Protein AF-Q8TNT4-F1 (afdb_monomer_lite)

Organism: Methanosarcina acetivorans (strain ATCC 35395 / DSM 2834 / JCM 12185 / C2A) (NCBI:txid188937)

Structure (mmCIF, N/CA/C/O backbone):
data_AF-Q8TNT4-F1
#
_entry.id   AF-Q8TNT4-F1
#
loop_
_atom_site.group_PDB
_atom_site.id
_atom_site.type_symbol
_atom_site.label_atom_id
_atom_site.label_alt_id
_atom_site.label_comp_id
_atom_site.label_asym_id
_atom_site.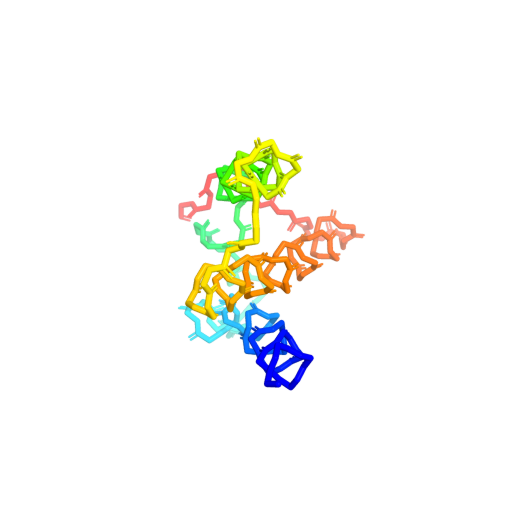label_entity_id
_atom_site.label_seq_id
_atom_site.pdbx_PDB_ins_code
_atom_site.Cartn_x
_atom_site.Cartn_y
_atom_site.Cartn_z
_atom_site.occupancy
_atom_site.B_iso_or_equiv
_atom_site.auth_seq_id
_atom_site.auth_comp_id
_atom_site.auth_asym_id
_atom_site.auth_atom_id
_atom_site.pdbx_PDB_model_num
ATOM 1 N N . MET A 1 1 ? 9.984 -12.054 -16.563 1.00 80.25 1 MET A N 1
ATOM 2 C CA . MET A 1 1 ? 10.259 -11.904 -15.118 1.00 80.25 1 MET A CA 1
ATOM 3 C C . MET A 1 1 ? 9.336 -10.906 -14.423 1.00 80.25 1 MET A C 1
ATOM 5 O O . MET A 1 1 ? 8.959 -11.161 -13.293 1.00 80.25 1 MET A O 1
ATOM 9 N N . ILE A 1 2 ? 8.874 -9.842 -15.090 1.00 89.69 2 ILE A N 1
ATOM 10 C CA . ILE A 1 2 ? 8.007 -8.813 -14.480 1.00 89.69 2 ILE A CA 1
ATOM 11 C C . ILE A 1 2 ? 6.702 -9.351 -13.860 1.00 89.69 2 ILE A C 1
ATOM 13 O O . ILE A 1 2 ? 6.385 -9.002 -12.729 1.00 89.69 2 ILE A O 1
ATOM 17 N N . LEU A 1 3 ? 5.952 -10.208 -14.562 1.00 93.69 3 LEU A N 1
ATOM 18 C CA . LEU A 1 3 ? 4.659 -10.704 -14.068 1.00 93.69 3 LEU A CA 1
ATOM 19 C C . LEU A 1 3 ? 4.748 -11.439 -12.711 1.00 93.69 3 LEU A C 1
ATOM 21 O O . LEU A 1 3 ? 4.012 -11.057 -11.802 1.00 93.69 3 LEU A O 1
ATOM 25 N N . PRO A 1 4 ? 5.618 -12.453 -12.518 1.00 97.06 4 PRO A N 1
ATOM 26 C CA . PRO A 1 4 ? 5.722 -13.117 -11.219 1.00 97.06 4 PRO A CA 1
ATOM 27 C C . PRO A 1 4 ? 6.205 -12.176 -10.108 1.00 97.06 4 PRO A C 1
ATOM 29 O O . PRO A 1 4 ? 5.723 -12.294 -8.986 1.00 97.06 4 PRO A O 1
ATOM 32 N N . ILE A 1 5 ? 7.085 -11.214 -10.415 1.00 96.81 5 ILE A N 1
ATOM 33 C CA . ILE A 1 5 ? 7.522 -10.184 -9.457 1.00 96.81 5 ILE A CA 1
ATOM 34 C C . ILE A 1 5 ? 6.326 -9.334 -9.025 1.00 96.81 5 ILE A C 1
ATOM 36 O O . ILE A 1 5 ? 6.069 -9.209 -7.834 1.00 96.81 5 ILE A O 1
ATOM 40 N N . ALA A 1 6 ? 5.546 -8.815 -9.975 1.00 97.12 6 ALA A N 1
ATOM 41 C CA . ALA A 1 6 ? 4.367 -8.004 -9.689 1.00 97.12 6 ALA A CA 1
ATOM 42 C C . ALA A 1 6 ? 3.350 -8.747 -8.805 1.00 97.12 6 ALA A C 1
ATOM 44 O O . ALA A 1 6 ? 2.877 -8.198 -7.809 1.00 97.12 6 ALA A O 1
ATOM 45 N N . LEU A 1 7 ? 3.052 -10.010 -9.129 1.00 97.94 7 LEU A N 1
ATOM 46 C CA . LEU A 1 7 ? 2.119 -10.834 -8.356 1.00 97.94 7 LEU A CA 1
ATOM 47 C C . LEU A 1 7 ? 2.632 -11.109 -6.937 1.00 97.94 7 LEU A C 1
ATOM 49 O O . LEU A 1 7 ? 1.902 -10.891 -5.970 1.00 97.94 7 LEU A O 1
ATOM 53 N N . ALA A 1 8 ? 3.886 -11.551 -6.803 1.00 98.31 8 ALA A N 1
ATOM 54 C CA . ALA A 1 8 ? 4.481 -11.849 -5.504 1.00 98.31 8 ALA A CA 1
ATOM 55 C C . ALA A 1 8 ? 4.578 -10.592 -4.630 1.00 98.31 8 ALA A C 1
ATOM 57 O O . ALA A 1 8 ? 4.168 -10.609 -3.470 1.00 98.31 8 ALA A O 1
ATOM 58 N N . SER A 1 9 ? 5.057 -9.482 -5.193 1.00 98.44 9 SER A N 1
ATOM 59 C CA . SER A 1 9 ? 5.153 -8.206 -4.492 1.00 98.44 9 SER A CA 1
ATOM 60 C C . SER A 1 9 ? 3.788 -7.694 -4.047 1.00 98.44 9 SER A C 1
ATOM 62 O O . SER A 1 9 ? 3.659 -7.272 -2.902 1.00 98.44 9 SER A O 1
ATOM 64 N N . SER A 1 10 ? 2.762 -7.774 -4.900 1.00 98.50 10 SER A N 1
ATOM 65 C CA . SER A 1 10 ? 1.403 -7.358 -4.539 1.00 98.50 10 SER A CA 1
ATOM 66 C C . SER A 1 10 ? 0.827 -8.186 -3.392 1.00 98.50 10 SER A C 1
ATOM 68 O O . SER A 1 10 ? 0.318 -7.612 -2.429 1.00 98.50 10 SER A O 1
ATOM 70 N N . ALA A 1 11 ? 0.983 -9.512 -3.435 1.00 98.44 11 ALA A N 1
ATOM 71 C CA . ALA A 1 11 ? 0.534 -10.392 -2.359 1.00 98.44 11 ALA A CA 1
ATOM 72 C C . ALA A 1 11 ? 1.247 -10.089 -1.029 1.00 98.44 11 ALA A C 1
ATOM 74 O O . ALA A 1 11 ? 0.595 -9.962 0.005 1.00 98.44 11 ALA A O 1
ATOM 75 N N . LEU A 1 12 ? 2.574 -9.910 -1.055 1.00 98.50 12 LEU A N 1
ATOM 76 C CA . LEU A 1 12 ? 3.348 -9.542 0.135 1.00 98.50 12 LEU A CA 1
ATOM 77 C C . LEU A 1 12 ? 2.931 -8.171 0.680 1.00 98.50 12 LEU A C 1
ATOM 79 O O . LEU A 1 12 ? 2.727 -8.019 1.882 1.00 98.50 12 LEU A O 1
ATOM 83 N N . GLY A 1 13 ? 2.761 -7.188 -0.204 1.00 98.50 13 GLY A N 1
ATOM 84 C CA . GLY A 1 13 ? 2.329 -5.842 0.152 1.00 98.50 13 GLY A CA 1
ATOM 85 C C . GLY A 1 13 ? 0.938 -5.803 0.779 1.00 98.50 13 GLY A C 1
ATOM 86 O O . GLY A 1 13 ? 0.726 -5.041 1.714 1.00 98.50 13 GLY A O 1
ATOM 87 N N . ALA A 1 14 ? 0.012 -6.651 0.325 1.00 98.31 14 ALA A N 1
ATOM 88 C CA . ALA A 1 14 ? -1.340 -6.741 0.877 1.00 98.31 14 ALA A CA 1
ATOM 89 C C . ALA A 1 14 ? -1.390 -7.336 2.296 1.00 98.31 14 ALA A C 1
ATOM 91 O O . ALA A 1 14 ? -2.317 -7.041 3.045 1.00 98.31 14 ALA A O 1
ATOM 92 N N . VAL A 1 15 ? -0.408 -8.158 2.678 1.00 97.94 15 VAL A N 1
ATOM 93 C CA . VAL A 1 15 ? -0.318 -8.765 4.023 1.00 97.94 15 VAL A CA 1
ATOM 94 C C . VAL A 1 15 ? 0.540 -7.922 4.976 1.00 97.94 15 VAL A C 1
ATOM 96 O O . VAL A 1 15 ? 0.411 -8.016 6.195 1.00 97.94 15 VAL A O 1
ATOM 99 N N . LEU A 1 16 ? 1.413 -7.071 4.435 1.00 97.88 16 LEU A N 1
ATOM 100 C CA . LEU A 1 16 ? 2.367 -6.276 5.204 1.00 97.88 16 LEU A CA 1
ATOM 101 C C . LEU A 1 16 ? 1.750 -5.374 6.299 1.00 97.88 16 LEU A C 1
ATOM 103 O O . LEU A 1 16 ? 2.356 -5.321 7.372 1.00 97.88 16 LEU A O 1
ATOM 107 N N . PRO A 1 17 ? 0.599 -4.691 6.102 1.00 96.69 17 PRO A N 1
ATOM 108 C CA . PRO A 1 17 ? 0.002 -3.849 7.141 1.00 96.69 17 PRO A CA 1
ATOM 109 C C . PRO A 1 17 ? -0.227 -4.622 8.445 1.00 96.69 17 PRO A C 1
ATOM 111 O O . PRO A 1 17 ? 0.274 -4.225 9.498 1.00 96.69 17 PRO A O 1
ATOM 114 N N . ASP A 1 18 ? -0.873 -5.785 8.352 1.00 96.44 18 ASP A N 1
ATOM 115 C CA . ASP A 1 18 ? -1.168 -6.664 9.487 1.00 96.44 18 ASP A CA 1
ATOM 116 C C . ASP A 1 18 ? 0.075 -7.356 10.055 1.00 96.44 18 ASP A C 1
ATOM 118 O O . ASP A 1 18 ? 0.104 -7.728 11.227 1.00 96.44 18 ASP A O 1
ATOM 122 N N . LEU A 1 19 ? 1.133 -7.534 9.261 1.00 96.56 19 LEU A N 1
ATOM 123 C CA . LEU A 1 19 ? 2.393 -8.059 9.784 1.00 96.56 19 LEU A CA 1
ATOM 124 C C . LEU A 1 19 ? 3.075 -7.044 10.718 1.00 96.56 19 LEU A C 1
ATOM 126 O O . LEU A 1 19 ? 3.646 -7.432 11.739 1.00 96.56 19 LEU A O 1
ATOM 130 N N . ILE A 1 20 ? 3.011 -5.754 10.371 1.00 95.69 20 ILE A N 1
ATOM 131 C CA . ILE A 1 20 ? 3.632 -4.665 11.138 1.00 95.69 20 ILE A CA 1
ATOM 132 C C . ILE A 1 20 ? 2.733 -4.224 12.308 1.00 95.69 20 ILE A C 1
ATOM 134 O O . ILE A 1 20 ? 3.238 -3.952 13.399 1.00 95.69 20 ILE A O 1
ATOM 138 N N . GLU A 1 21 ? 1.408 -4.213 12.128 1.00 94.38 21 GLU A N 1
ATOM 139 C CA . GLU A 1 21 ? 0.410 -3.888 13.163 1.00 94.38 21 GLU A CA 1
ATOM 140 C C . GLU A 1 21 ? -0.619 -5.022 13.364 1.00 94.38 21 GLU A C 1
ATOM 142 O O . GLU A 1 21 ? -1.782 -4.888 12.971 1.00 94.38 21 GLU A O 1
ATOM 147 N N . PRO A 1 22 ? -0.234 -6.130 14.034 1.00 94.12 22 PRO A N 1
ATOM 148 C CA . PRO A 1 22 ? -1.066 -7.329 14.114 1.00 94.12 22 PRO A CA 1
ATOM 149 C C . PRO A 1 22 ? -2.440 -7.116 14.762 1.00 94.12 22 PRO A C 1
ATOM 151 O O . PRO A 1 22 ? -2.516 -6.456 15.809 1.00 94.12 22 PRO A O 1
ATOM 154 N N . PRO A 1 23 ? -3.506 -7.769 14.251 1.00 91.88 23 PRO A N 1
ATOM 155 C CA . PRO A 1 23 ? -4.883 -7.631 14.727 1.00 91.88 23 PRO A CA 1
ATOM 156 C C . PRO A 1 23 ? -5.140 -8.342 16.065 1.00 91.88 23 PRO A C 1
ATOM 158 O O . PRO A 1 23 ? -5.933 -9.273 16.178 1.00 91.88 23 PRO A O 1
ATOM 161 N N . ARG A 1 24 ? -4.463 -7.897 17.130 1.00 91.25 24 ARG A N 1
ATOM 162 C CA . ARG A 1 24 ? -4.561 -8.478 18.485 1.00 91.25 24 ARG A CA 1
ATOM 163 C C . ARG A 1 24 ? -5.799 -8.026 19.260 1.00 91.25 24 ARG A C 1
ATOM 165 O O . ARG A 1 24 ? -6.135 -8.620 20.280 1.00 91.25 24 ARG A O 1
ATOM 172 N N . ASN A 1 25 ? -6.446 -6.945 18.832 1.00 88.44 25 ASN A N 1
ATOM 173 C CA . ASN A 1 25 ? -7.668 -6.409 19.430 1.00 88.44 25 ASN A CA 1
ATOM 174 C C . ASN A 1 25 ? -8.421 -5.532 18.410 1.00 88.44 25 ASN A C 1
ATOM 176 O O . ASN A 1 25 ? -7.892 -5.206 17.351 1.00 88.44 25 ASN A O 1
ATOM 180 N N . ARG A 1 26 ? -9.645 -5.099 18.745 1.00 81.31 26 ARG A N 1
ATOM 181 C CA . ARG A 1 26 ? -10.487 -4.262 17.861 1.00 81.31 26 ARG A CA 1
ATOM 182 C C . ARG A 1 26 ? -9.884 -2.893 17.497 1.00 81.31 26 ARG A C 1
ATOM 184 O O . ARG A 1 26 ? -10.392 -2.248 16.592 1.00 81.31 26 ARG A O 1
ATOM 191 N N . ARG A 1 27 ? -8.855 -2.426 18.212 1.00 82.88 27 ARG A N 1
ATOM 192 C CA . ARG A 1 27 ? -8.171 -1.135 18.017 1.00 82.88 27 ARG A CA 1
ATOM 193 C C . ARG A 1 27 ? -6.694 -1.333 17.638 1.00 82.88 27 ARG A C 1
ATOM 195 O O . ARG A 1 27 ? -5.835 -0.592 18.106 1.00 82.88 27 ARG A O 1
ATOM 202 N N . HIS A 1 28 ? -6.384 -2.360 16.842 1.00 87.69 28 HIS A N 1
ATOM 203 C CA . HIS A 1 28 ? -5.008 -2.620 16.400 1.00 87.69 28 HIS A CA 1
ATOM 204 C C . HIS A 1 28 ? -4.509 -1.622 15.349 1.00 87.69 28 HIS A C 1
ATOM 206 O O . HIS A 1 28 ? -3.309 -1.372 15.293 1.00 87.69 28 HIS A O 1
ATOM 212 N N . ARG A 1 29 ? -5.428 -1.060 14.549 1.00 91.25 29 ARG A N 1
ATOM 213 C CA . ARG A 1 29 ? -5.143 -0.099 13.482 1.00 91.25 29 ARG A CA 1
ATOM 214 C C . ARG A 1 29 ? -4.545 1.177 14.070 1.00 91.25 29 ARG A C 1
ATOM 216 O O . ARG A 1 29 ? -5.257 1.940 14.727 1.00 91.25 29 ARG A O 1
ATOM 223 N N . LYS A 1 30 ? -3.250 1.393 13.845 1.00 93.56 30 LYS A N 1
ATOM 224 C CA . LYS A 1 30 ? -2.519 2.590 14.264 1.00 93.56 30 LYS A CA 1
ATOM 225 C C . LYS A 1 30 ? -1.979 3.302 13.024 1.00 93.56 30 LYS A C 1
ATOM 227 O O . LYS A 1 30 ? -2.737 3.543 12.086 1.00 93.56 30 LYS A O 1
ATOM 232 N N . PHE A 1 31 ? -0.718 3.716 13.037 1.00 96.12 31 PHE A N 1
ATOM 233 C CA . PHE A 1 31 ? 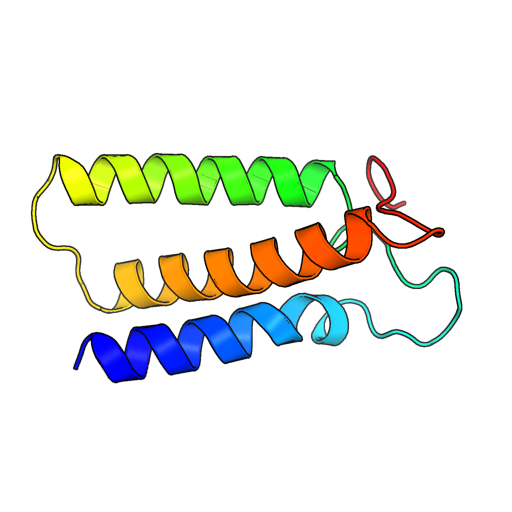-0.131 4.571 12.017 1.00 96.12 31 PHE A CA 1
ATOM 234 C C . PHE A 1 31 ? -0.111 3.897 10.643 1.00 96.12 31 PHE A C 1
ATOM 236 O O . PHE A 1 31 ? -0.459 4.534 9.649 1.00 96.12 31 PHE A O 1
ATOM 243 N N . PHE A 1 32 ? 0.230 2.610 10.577 1.00 97.00 32 PHE A N 1
ATOM 244 C CA . PHE A 1 32 ? 0.299 1.856 9.320 1.00 97.00 32 PHE A CA 1
ATOM 245 C C . PHE A 1 32 ? -1.087 1.568 8.721 1.00 97.00 32 PHE A C 1
ATOM 247 O O . PHE A 1 32 ? -1.217 1.414 7.511 1.00 97.00 32 PHE A O 1
ATOM 254 N N . HIS A 1 33 ? -2.139 1.641 9.534 1.00 97.12 33 HIS A N 1
ATOM 255 C CA . HIS A 1 33 ? -3.534 1.618 9.091 1.00 97.12 33 HIS A CA 1
ATOM 256 C C . HIS A 1 33 ? -4.198 3.001 9.163 1.00 97.12 33 HIS A C 1
ATOM 258 O O . HIS A 1 33 ? -5.380 3.104 9.481 1.00 97.12 33 HIS A O 1
ATOM 264 N N . SER A 1 34 ? -3.463 4.088 8.909 1.00 97.25 34 SER A N 1
ATOM 265 C CA . SER A 1 34 ? -4.016 5.448 8.963 1.00 97.25 34 SER A CA 1
ATOM 266 C C . SER A 1 34 ? -4.318 6.044 7.586 1.00 97.25 34 SER A C 1
ATOM 268 O O . SER A 1 34 ? -3.693 5.696 6.583 1.00 97.25 34 SER A O 1
ATOM 270 N N . LEU A 1 35 ? -5.239 7.013 7.539 1.00 97.75 35 LEU A N 1
ATOM 271 C CA . LEU A 1 35 ? -5.494 7.825 6.342 1.00 97.75 35 LEU A CA 1
ATOM 272 C C . LEU A 1 35 ? -4.250 8.609 5.911 1.00 97.75 35 LEU A C 1
ATOM 274 O O . LEU A 1 35 ? -4.010 8.750 4.713 1.00 97.75 35 LEU A O 1
ATOM 278 N N . LEU A 1 36 ? -3.448 9.097 6.864 1.00 97.56 36 LEU A N 1
ATOM 279 C CA . LEU A 1 36 ? -2.185 9.770 6.568 1.00 97.56 36 LEU A CA 1
ATOM 280 C C . LEU A 1 36 ? -1.225 8.837 5.823 1.00 97.56 36 LEU A C 1
ATOM 282 O O . LEU A 1 36 ? -0.711 9.207 4.767 1.00 97.56 36 LEU A O 1
ATOM 286 N N . PHE A 1 37 ? -1.008 7.626 6.342 1.00 97.94 37 PHE A N 1
ATOM 287 C CA . PHE A 1 37 ? -0.143 6.650 5.683 1.00 97.94 37 PHE A CA 1
ATOM 288 C C . PHE A 1 37 ? -0.698 6.259 4.312 1.00 97.94 37 PHE A C 1
ATOM 290 O O . PHE A 1 37 ? 0.048 6.230 3.332 1.00 97.94 37 PHE A O 1
ATOM 297 N N . PHE A 1 38 ? -2.017 6.060 4.211 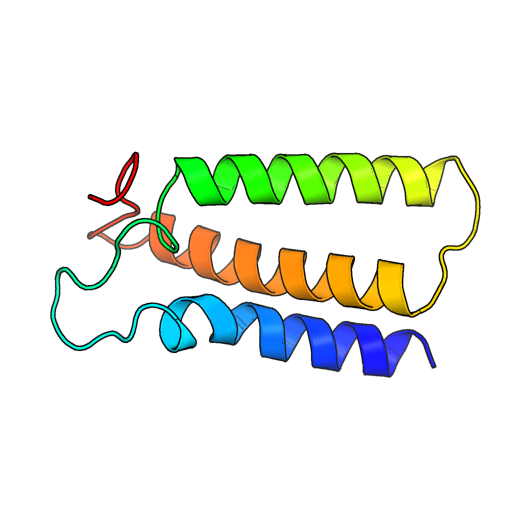1.00 98.25 38 PHE A N 1
ATOM 298 C CA . PHE A 1 38 ? -2.668 5.762 2.940 1.00 98.25 38 PHE A CA 1
ATOM 299 C C . PHE A 1 38 ? -2.436 6.864 1.898 1.00 98.25 38 PHE A C 1
ATOM 301 O O . PHE A 1 38 ? -2.054 6.574 0.768 1.00 98.25 38 PHE A O 1
ATOM 308 N N . ALA A 1 39 ? -2.595 8.135 2.276 1.00 98.31 39 ALA A N 1
ATOM 309 C CA . ALA A 1 39 ? -2.379 9.268 1.381 1.00 98.31 39 ALA A CA 1
ATOM 310 C C . ALA A 1 39 ? -0.916 9.383 0.919 1.00 98.31 39 ALA A C 1
ATOM 312 O O . ALA A 1 39 ? -0.661 9.619 -0.263 1.00 98.31 39 ALA A O 1
ATOM 313 N N . LEU A 1 40 ? 0.051 9.179 1.822 1.00 98.31 40 LEU A N 1
ATOM 314 C CA . LEU A 1 40 ? 1.478 9.166 1.476 1.00 98.31 40 LEU A CA 1
ATOM 315 C C . LEU A 1 40 ? 1.812 8.025 0.509 1.00 98.31 40 LEU A C 1
ATOM 317 O O . LEU A 1 40 ? 2.548 8.225 -0.460 1.00 98.31 40 LEU A O 1
ATOM 321 N N . LEU A 1 41 ? 1.231 6.847 0.737 1.00 98.31 41 LEU A N 1
ATOM 322 C CA . LEU A 1 41 ? 1.391 5.693 -0.135 1.00 98.31 41 LEU A CA 1
ATOM 323 C C . LEU A 1 41 ? 0.784 5.942 -1.523 1.00 98.31 41 LEU A C 1
ATOM 325 O O . LEU A 1 41 ? 1.437 5.681 -2.530 1.00 98.31 41 LEU A O 1
ATOM 329 N N . LEU A 1 42 ? -0.424 6.509 -1.600 1.00 98.44 42 LEU A N 1
ATOM 330 C CA . LEU A 1 42 ? -1.050 6.888 -2.871 1.00 98.44 42 LEU A CA 1
ATOM 331 C C . LEU A 1 42 ? -0.243 7.962 -3.611 1.00 98.44 42 LEU A C 1
ATOM 333 O O . LEU A 1 42 ? -0.126 7.898 -4.833 1.00 98.44 42 LEU A O 1
ATOM 337 N N . LEU A 1 43 ? 0.364 8.915 -2.897 1.00 98.56 43 LEU A N 1
ATOM 338 C CA . LEU A 1 43 ? 1.261 9.902 -3.497 1.00 98.56 43 LEU A CA 1
ATOM 339 C C . LEU A 1 43 ? 2.503 9.237 -4.107 1.00 98.56 43 LEU A C 1
ATOM 341 O O . LEU A 1 43 ? 2.885 9.582 -5.228 1.00 98.56 43 LEU A O 1
ATOM 345 N N . TYR A 1 44 ? 3.114 8.285 -3.395 1.00 97.88 44 TYR A N 1
ATOM 346 C CA . TYR A 1 44 ? 4.222 7.482 -3.916 1.00 97.88 44 TYR A CA 1
ATOM 347 C C . TYR A 1 44 ? 3.804 6.719 -5.180 1.00 97.88 44 TYR A C 1
ATOM 349 O O . TYR A 1 44 ? 4.456 6.851 -6.215 1.00 97.88 44 TYR A O 1
ATOM 357 N N . LEU A 1 45 ? 2.683 5.992 -5.129 1.00 98.25 45 LEU A N 1
ATOM 358 C CA . LEU A 1 45 ? 2.167 5.235 -6.271 1.00 98.25 45 LEU A CA 1
ATOM 359 C C . LEU A 1 45 ? 1.878 6.141 -7.467 1.00 98.25 45 LEU A C 1
ATOM 361 O O . LEU A 1 45 ? 2.299 5.832 -8.576 1.00 98.25 45 LEU A O 1
ATOM 365 N N . ASN A 1 46 ? 1.233 7.288 -7.254 1.00 98.12 46 ASN A N 1
ATOM 366 C CA . ASN A 1 46 ? 0.932 8.233 -8.323 1.00 98.12 46 ASN A CA 1
ATOM 367 C C . ASN A 1 46 ? 2.207 8.758 -9.002 1.00 98.12 46 ASN A C 1
ATOM 369 O O . ASN A 1 46 ? 2.281 8.798 -10.228 1.00 98.12 46 ASN A O 1
ATOM 373 N N . ARG A 1 47 ? 3.239 9.122 -8.228 1.00 96.69 47 ARG A N 1
ATOM 374 C CA . ARG A 1 47 ? 4.520 9.587 -8.791 1.00 96.69 47 ARG A CA 1
ATOM 375 C C . ARG A 1 47 ? 5.233 8.492 -9.578 1.00 96.69 47 ARG A C 1
ATOM 377 O O . ARG A 1 47 ? 5.709 8.756 -10.680 1.00 96.69 47 ARG A O 1
ATOM 384 N N . THR A 1 48 ? 5.272 7.275 -9.043 1.00 95.50 48 THR A N 1
ATOM 385 C CA . THR A 1 48 ? 5.887 6.129 -9.722 1.00 95.50 48 THR A CA 1
ATOM 386 C C . THR A 1 48 ? 5.124 5.775 -10.996 1.00 95.50 48 THR A C 1
ATOM 388 O O . THR A 1 48 ? 5.741 5.594 -12.039 1.00 95.50 48 THR A O 1
ATOM 391 N N . TYR A 1 49 ? 3.788 5.776 -10.959 1.00 95.06 49 TYR A N 1
ATOM 392 C CA . TYR A 1 49 ? 2.944 5.552 -12.133 1.00 95.06 49 TYR A CA 1
ATOM 393 C C . TYR A 1 49 ? 3.206 6.585 -13.235 1.00 95.06 49 TYR A C 1
ATOM 395 O O . TYR A 1 49 ? 3.434 6.216 -14.384 1.00 95.06 49 TYR A O 1
ATOM 403 N N . LEU A 1 50 ? 3.259 7.875 -12.888 1.00 95.50 50 LEU A N 1
ATOM 404 C CA . LEU A 1 50 ? 3.598 8.928 -13.849 1.00 95.50 50 LEU A CA 1
ATOM 405 C C . LEU A 1 50 ? 5.006 8.747 -14.433 1.00 95.50 50 LEU A C 1
ATOM 407 O O . LEU A 1 50 ? 5.189 8.932 -15.635 1.00 95.50 50 LEU A O 1
ATOM 411 N N . SER A 1 51 ? 5.987 8.341 -13.621 1.00 93.56 51 SER A N 1
ATOM 412 C CA . SER A 1 51 ? 7.335 8.020 -14.105 1.00 93.56 51 SER A CA 1
ATOM 413 C C . SER A 1 51 ? 7.332 6.845 -15.086 1.00 93.56 51 SER A C 1
ATOM 415 O O . SER A 1 51 ? 7.986 6.927 -16.119 1.00 93.56 51 SER A O 1
ATOM 417 N N . LEU A 1 52 ? 6.573 5.780 -14.812 1.00 90.94 52 LEU A N 1
ATOM 418 C CA . LEU A 1 52 ? 6.443 4.623 -15.710 1.00 90.94 52 LEU A CA 1
ATOM 419 C C . LEU A 1 52 ? 5.841 5.001 -17.068 1.00 90.94 52 LEU A C 1
ATOM 421 O O . LEU A 1 52 ? 6.230 4.446 -18.092 1.00 90.94 52 LEU A O 1
ATOM 425 N N . LEU A 1 53 ? 4.907 5.955 -17.087 1.00 92.50 53 LEU A N 1
ATOM 426 C CA . LEU A 1 53 ? 4.303 6.444 -18.327 1.00 92.50 53 LEU A CA 1
ATOM 427 C C . LEU A 1 53 ? 5.241 7.336 -19.151 1.00 92.50 53 LEU A C 1
ATOM 429 O O . LEU A 1 53 ? 5.079 7.416 -20.365 1.00 92.50 53 LEU A O 1
ATOM 433 N N . THR A 1 54 ? 6.179 8.038 -18.509 1.00 93.81 54 THR A N 1
ATOM 434 C CA . THR A 1 54 ? 6.919 9.149 -19.139 1.00 93.81 54 THR A CA 1
ATOM 435 C C . THR A 1 54 ? 8.410 8.895 -19.335 1.00 93.81 54 THR A C 1
ATOM 437 O O . THR A 1 54 ? 8.995 9.466 -20.251 1.00 93.81 54 THR A O 1
ATOM 440 N N . ALA A 1 55 ? 9.032 8.043 -18.517 1.00 86.69 55 ALA A N 1
ATOM 441 C CA . ALA A 1 55 ? 10.482 7.839 -18.493 1.00 86.69 55 ALA A CA 1
ATOM 442 C C . ALA A 1 55 ? 10.942 6.520 -19.149 1.00 86.69 55 ALA A C 1
ATOM 444 O O . ALA A 1 55 ? 12.139 6.240 -19.184 1.00 86.69 55 ALA A O 1
ATOM 445 N N . GLY A 1 56 ? 10.013 5.722 -19.690 1.00 81.94 56 GLY A N 1
ATOM 446 C CA . GLY A 1 56 ? 10.301 4.416 -20.287 1.00 81.94 56 GLY A CA 1
ATOM 447 C C . GLY A 1 56 ? 10.165 3.243 -19.301 1.00 81.94 56 GLY A C 1
ATOM 448 O O . GLY A 1 56 ? 9.628 3.410 -18.204 1.00 81.94 56 GLY A O 1
ATOM 449 N N . PRO A 1 57 ? 10.589 2.027 -19.696 1.00 81.62 57 PRO A N 1
ATOM 450 C CA . PRO A 1 57 ? 10.415 0.827 -18.883 1.00 81.62 57 PRO A CA 1
ATOM 451 C C . PRO A 1 57 ? 11.248 0.899 -17.599 1.00 81.62 57 PRO A C 1
ATOM 453 O O . PRO A 1 57 ? 12.446 1.173 -17.642 1.00 81.62 57 PRO A O 1
ATOM 456 N N . ALA A 1 58 ? 10.615 0.620 -16.461 1.00 88.50 58 ALA A N 1
ATOM 457 C CA . ALA A 1 58 ? 11.306 0.549 -15.181 1.00 88.50 58 ALA A CA 1
ATOM 458 C C . ALA A 1 58 ? 12.002 -0.793 -14.955 1.00 88.50 58 ALA A C 1
ATOM 460 O O . ALA A 1 58 ? 11.622 -1.826 -15.513 1.00 88.50 58 ALA A O 1
ATOM 461 N N . ASP A 1 59 ? 12.998 -0.761 -14.076 1.00 93.12 59 ASP A N 1
ATOM 462 C CA . ASP A 1 59 ? 13.667 -1.945 -13.568 1.00 93.12 59 ASP A CA 1
ATOM 463 C C . ASP A 1 59 ? 12.746 -2.787 -12.662 1.00 93.12 59 ASP A C 1
ATOM 465 O O . ASP A 1 59 ? 11.705 -2.343 -12.165 1.00 93.12 59 ASP A O 1
ATOM 469 N N . GLU A 1 60 ? 13.151 -4.032 -12.432 1.00 94.88 60 GLU A N 1
ATOM 470 C CA . GLU A 1 60 ? 12.384 -5.015 -11.669 1.00 94.88 60 GLU A CA 1
ATOM 471 C C . GLU A 1 60 ? 12.122 -4.603 -10.213 1.00 94.88 60 GLU A C 1
ATOM 473 O O . GLU A 1 60 ? 11.062 -4.932 -9.675 1.00 94.88 60 GLU A O 1
ATOM 478 N N . VAL A 1 61 ? 13.039 -3.860 -9.579 1.00 95.50 61 VAL A N 1
ATOM 479 C CA . VAL A 1 61 ? 12.878 -3.396 -8.192 1.00 95.50 61 VAL A CA 1
ATOM 480 C C . VAL A 1 61 ? 11.799 -2.327 -8.132 1.00 95.50 61 VAL A C 1
ATOM 482 O O . VAL A 1 61 ? 10.901 -2.411 -7.293 1.00 95.50 61 VAL A O 1
ATOM 485 N N . THR A 1 62 ? 11.834 -1.361 -9.050 1.00 95.44 62 THR A N 1
ATOM 486 C CA . THR A 1 62 ? 10.802 -0.322 -9.156 1.00 95.44 62 THR A CA 1
ATOM 487 C C . THR A 1 62 ? 9.419 -0.933 -9.388 1.00 95.44 62 THR A C 1
ATOM 489 O O . THR A 1 62 ? 8.456 -0.555 -8.717 1.00 95.44 62 THR A O 1
ATOM 492 N N . ILE A 1 63 ? 9.313 -1.922 -10.281 1.00 96.00 63 ILE A N 1
ATOM 493 C CA . ILE A 1 63 ? 8.059 -2.651 -10.505 1.00 96.00 63 ILE A CA 1
ATOM 494 C C . ILE A 1 63 ? 7.616 -3.393 -9.238 1.00 96.00 63 ILE A C 1
ATOM 496 O O . ILE A 1 63 ? 6.456 -3.284 -8.839 1.00 96.00 63 ILE A O 1
ATOM 500 N N . GLY A 1 64 ? 8.522 -4.111 -8.572 1.00 97.56 64 GLY A N 1
ATOM 501 C CA . GLY A 1 64 ? 8.212 -4.821 -7.331 1.00 97.56 64 GLY A CA 1
ATOM 502 C C . GLY A 1 64 ? 7.696 -3.887 -6.233 1.00 97.56 64 GLY A C 1
ATOM 503 O O . GLY A 1 64 ? 6.654 -4.148 -5.635 1.00 97.56 64 GLY A O 1
ATOM 504 N N . LEU A 1 65 ? 8.364 -2.755 -6.005 1.00 97.81 65 LEU A N 1
ATOM 505 C CA . LEU A 1 65 ? 7.938 -1.766 -5.011 1.00 97.81 65 LEU A CA 1
ATOM 506 C C . LEU A 1 65 ? 6.587 -1.132 -5.359 1.00 97.81 65 LEU A C 1
ATOM 508 O O . LEU A 1 65 ? 5.749 -0.960 -4.472 1.00 97.81 65 LEU A O 1
ATOM 512 N N . PHE A 1 66 ? 6.342 -0.835 -6.638 1.00 97.81 66 PHE A N 1
ATOM 513 C CA . PHE A 1 66 ? 5.057 -0.305 -7.089 1.00 97.81 66 PHE A CA 1
ATOM 514 C C . PHE A 1 66 ? 3.911 -1.276 -6.786 1.00 97.81 66 PHE A C 1
ATOM 516 O O . PHE A 1 66 ? 2.911 -0.886 -6.184 1.00 97.81 66 PHE A O 1
ATOM 523 N N . PHE A 1 67 ? 4.064 -2.555 -7.139 1.00 98.31 67 PHE A N 1
ATOM 524 C CA . PHE A 1 67 ? 3.023 -3.554 -6.893 1.00 98.31 67 PHE A CA 1
ATOM 525 C C . PHE A 1 67 ? 2.870 -3.912 -5.411 1.00 98.31 67 PHE A C 1
ATOM 527 O O . PHE A 1 67 ? 1.741 -4.120 -4.968 1.00 98.31 67 PHE A O 1
ATOM 534 N N . ALA A 1 68 ? 3.950 -3.912 -4.624 1.00 98.62 68 ALA A N 1
ATOM 535 C CA . ALA A 1 68 ? 3.858 -4.038 -3.168 1.00 98.62 68 ALA A CA 1
ATOM 536 C C . ALA A 1 68 ? 3.067 -2.877 -2.552 1.00 98.62 68 ALA A C 1
ATOM 538 O O . ALA A 1 68 ? 2.153 -3.100 -1.759 1.00 98.62 68 ALA A O 1
ATOM 539 N N . GLY A 1 69 ? 3.350 -1.643 -2.976 1.00 98.56 69 GLY A N 1
ATOM 540 C CA . GLY A 1 69 ? 2.580 -0.477 -2.558 1.00 98.56 69 GLY A CA 1
ATOM 541 C C . GLY A 1 69 ? 1.113 -0.560 -2.985 1.00 98.56 69 GLY A C 1
ATOM 542 O O . GLY A 1 69 ? 0.235 -0.238 -2.192 1.00 98.56 69 GLY A O 1
ATOM 543 N N . ALA A 1 70 ? 0.820 -1.047 -4.194 1.00 98.50 70 ALA A N 1
ATOM 544 C CA . ALA A 1 70 ? -0.553 -1.243 -4.662 1.00 98.50 70 ALA A CA 1
ATOM 545 C C . ALA A 1 70 ? -1.307 -2.303 -3.836 1.00 98.50 70 ALA A C 1
ATOM 547 O O . ALA A 1 70 ? -2.463 -2.090 -3.472 1.00 98.50 70 ALA A O 1
ATOM 548 N N . GLY A 1 71 ? -0.646 -3.412 -3.485 1.00 98.69 71 GLY A N 1
ATOM 549 C CA . GLY A 1 71 ? -1.194 -4.424 -2.578 1.00 98.69 71 GLY A CA 1
ATOM 550 C C . GLY A 1 71 ? -1.522 -3.838 -1.205 1.00 98.69 71 GLY A C 1
ATOM 551 O O . GLY A 1 71 ? -2.647 -3.974 -0.726 1.00 98.69 71 GLY A O 1
ATOM 552 N N . TYR A 1 72 ? -0.585 -3.092 -0.621 1.00 98.75 72 TYR A N 1
ATOM 553 C CA . TYR A 1 72 ? -0.783 -2.396 0.652 1.00 98.75 72 TYR A CA 1
ATOM 554 C C . TYR A 1 72 ? -1.954 -1.403 0.577 1.00 98.75 72 TYR A C 1
ATOM 556 O O . TYR A 1 72 ? -2.844 -1.402 1.426 1.00 98.75 72 TYR A O 1
ATOM 564 N N . ALA A 1 73 ? -1.995 -0.581 -0.473 1.00 98.69 73 ALA A N 1
ATOM 565 C CA . ALA A 1 73 ? -3.062 0.385 -0.709 1.00 98.69 73 ALA A CA 1
ATOM 566 C C . ALA A 1 73 ? -4.435 -0.295 -0.828 1.00 98.69 73 ALA A C 1
ATOM 568 O O . ALA A 1 73 ? -5.418 0.235 -0.317 1.00 98.69 73 ALA A O 1
ATOM 569 N N . SER A 1 74 ? -4.508 -1.474 -1.456 1.00 98.56 74 SER A N 1
ATOM 570 C CA . SER A 1 74 ? -5.755 -2.240 -1.558 1.00 98.56 74 SER A CA 1
ATOM 571 C C . SER A 1 74 ? -6.258 -2.722 -0.195 1.00 98.56 74 SER A C 1
ATOM 573 O O . SER A 1 74 ? -7.451 -2.608 0.080 1.00 98.56 74 SER A O 1
ATOM 575 N N . HIS A 1 75 ? -5.357 -3.167 0.687 1.00 98.19 75 HIS A N 1
ATOM 576 C CA . HIS A 1 75 ? -5.693 -3.534 2.061 1.00 98.19 75 HIS A CA 1
ATOM 577 C C . HIS A 1 75 ? -6.288 -2.335 2.811 1.00 98.19 75 HIS A C 1
ATOM 579 O O . HIS A 1 75 ? -7.387 -2.425 3.354 1.00 98.19 75 HIS A O 1
ATOM 585 N N . LEU A 1 76 ? -5.609 -1.180 2.778 1.00 98.19 76 LEU A N 1
ATOM 586 C CA . LEU A 1 76 ? -6.104 0.032 3.439 1.00 98.19 76 LEU A CA 1
ATOM 587 C C . LEU A 1 76 ? -7.429 0.527 2.855 1.00 98.19 76 LEU A C 1
ATOM 589 O O . LEU A 1 76 ? -8.297 0.981 3.598 1.00 98.19 76 LEU A O 1
ATOM 593 N N . ALA A 1 77 ? -7.608 0.423 1.537 1.00 98.19 77 ALA A N 1
ATOM 594 C CA . ALA A 1 77 ? -8.867 0.768 0.893 1.00 98.19 77 ALA A CA 1
ATOM 595 C C . ALA A 1 77 ? -10.013 -0.098 1.432 1.00 98.19 77 ALA A C 1
ATOM 597 O O . ALA A 1 77 ? -11.052 0.444 1.799 1.00 98.19 77 ALA A O 1
ATOM 598 N N . LEU A 1 78 ? -9.819 -1.418 1.539 1.00 97.50 78 LEU A N 1
ATOM 599 C CA . LEU A 1 78 ? -10.812 -2.321 2.128 1.00 97.50 78 LEU A CA 1
ATOM 600 C C . LEU A 1 78 ? -11.105 -1.958 3.589 1.00 97.50 78 LEU A C 1
ATOM 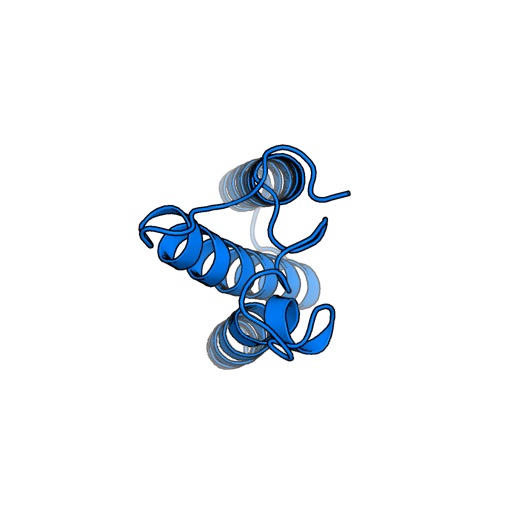602 O O . LEU A 1 78 ? -12.271 -1.872 3.978 1.00 97.50 78 LEU A O 1
ATOM 606 N N . ASP A 1 79 ? -10.069 -1.665 4.371 1.00 96.25 79 ASP A N 1
ATOM 607 C CA . ASP A 1 79 ? -10.205 -1.252 5.766 1.00 96.25 79 ASP A CA 1
ATOM 608 C C . ASP A 1 79 ? -10.996 0.051 5.937 1.00 96.25 79 ASP A C 1
ATOM 610 O O . ASP A 1 79 ? -11.815 0.155 6.858 1.00 96.25 79 ASP A O 1
ATOM 614 N N . ALA A 1 80 ? -10.824 1.017 5.032 1.00 96.19 80 ALA A N 1
ATOM 615 C CA . ALA A 1 80 ? -11.557 2.282 5.037 1.00 96.19 80 ALA A CA 1
ATOM 616 C C . ALA A 1 80 ? -13.075 2.099 4.870 1.00 96.19 80 ALA A C 1
ATOM 618 O O . ALA A 1 80 ? -13.843 2.900 5.401 1.00 96.19 80 ALA A O 1
ATOM 619 N N . PHE A 1 81 ? -13.508 1.039 4.181 1.00 96.06 81 PHE A N 1
ATOM 620 C CA . PHE A 1 81 ? -14.925 0.709 3.992 1.00 96.06 81 PHE A CA 1
ATOM 621 C C . PHE A 1 81 ? -15.511 -0.177 5.101 1.00 96.06 81 PHE A C 1
ATOM 623 O O . PHE A 1 81 ? -16.699 -0.500 5.073 1.00 96.06 81 PHE A O 1
ATOM 630 N N . THR A 1 82 ? -14.718 -0.566 6.101 1.00 93.81 82 THR A N 1
ATOM 631 C CA . THR A 1 82 ? -15.249 -1.262 7.282 1.00 93.81 82 THR A CA 1
ATOM 632 C C . THR A 1 82 ? -15.900 -0.275 8.261 1.00 93.81 82 THR A C 1
ATOM 634 O O . THR A 1 82 ? -15.493 0.884 8.315 1.00 93.81 82 THR A O 1
ATOM 637 N N . PRO A 1 83 ? -16.841 -0.706 9.127 1.00 92.75 83 PRO A N 1
ATOM 638 C CA . PRO A 1 83 ? -17.451 0.178 10.129 1.00 92.75 83 PRO A CA 1
ATOM 639 C C . PRO A 1 83 ? -16.455 0.840 11.097 1.00 92.75 83 PRO A C 1
ATOM 641 O O . PRO A 1 83 ? -16.747 1.895 11.649 1.00 92.75 83 PRO A O 1
ATOM 644 N N . ALA A 1 84 ? -15.293 0.218 11.324 1.00 91.25 84 ALA A N 1
ATOM 645 C CA . ALA A 1 84 ? -14.228 0.789 12.148 1.00 91.25 84 ALA A CA 1
ATOM 646 C C . ALA A 1 84 ? -13.387 1.839 11.396 1.00 91.25 84 ALA A C 1
ATOM 648 O O . ALA A 1 84 ? -12.782 2.693 12.042 1.00 91.25 84 ALA A O 1
ATOM 649 N N . GLY A 1 85 ? -13.363 1.783 10.059 1.00 93.38 85 GLY A N 1
ATOM 650 C CA . GLY A 1 85 ? -12.617 2.694 9.194 1.00 93.38 85 GLY A CA 1
ATOM 651 C C . GLY A 1 85 ? -11.109 2.735 9.464 1.00 93.38 85 GLY A C 1
ATOM 652 O O . 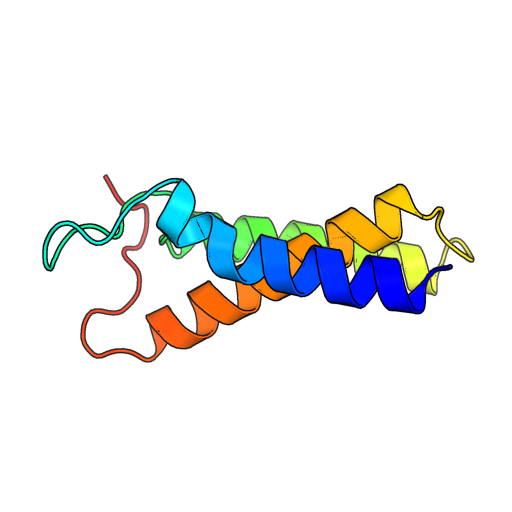GLY A 1 85 ? -10.547 1.879 10.155 1.00 93.38 85 GLY A O 1
ATOM 653 N N . LEU A 1 86 ? -10.455 3.762 8.915 1.00 95.50 86 LEU A N 1
ATOM 654 C CA . LEU A 1 86 ? -9.053 4.084 9.183 1.00 95.50 86 LEU A CA 1
ATOM 655 C C . LEU A 1 86 ? -8.966 5.291 10.138 1.00 95.50 86 LEU A C 1
ATOM 657 O O . LEU A 1 86 ? -9.628 6.304 9.885 1.00 95.50 86 LEU A O 1
ATOM 661 N N . PRO A 1 87 ? -8.146 5.257 11.205 1.00 95.25 87 PRO A N 1
ATOM 662 C CA . PRO A 1 87 ? -7.805 6.458 11.961 1.00 95.25 87 PRO A CA 1
ATOM 663 C C . PRO A 1 87 ? -7.132 7.513 11.072 1.00 95.25 87 PRO A C 1
ATOM 665 O O . PRO A 1 87 ? -6.434 7.192 10.115 1.00 95.25 87 PRO A O 1
ATOM 668 N N . VAL A 1 88 ? -7.275 8.796 11.416 1.00 95.50 88 VAL A N 1
ATOM 669 C CA . VAL A 1 88 ? -6.657 9.882 10.630 1.00 95.50 88 VAL A CA 1
ATOM 670 C C . VAL A 1 88 ? -5.125 9.780 10.643 1.00 95.5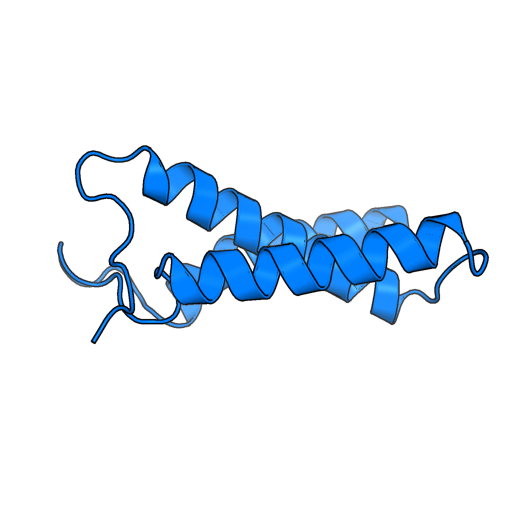0 88 VAL A C 1
ATOM 672 O O . VAL A 1 88 ? -4.501 9.817 9.587 1.00 95.50 88 VAL A O 1
ATOM 675 N N . VAL A 1 89 ? -4.533 9.610 11.832 1.00 93.62 89 VAL A N 1
ATOM 676 C CA . VAL A 1 89 ? -3.069 9.510 12.032 1.00 93.62 89 VAL A CA 1
ATOM 677 C C . VAL A 1 89 ? -2.658 8.210 12.733 1.00 93.62 89 VAL A C 1
ATOM 679 O O . VAL A 1 89 ? -1.566 7.719 12.485 1.00 93.62 89 VAL A O 1
ATOM 682 N N . GLY A 1 90 ? -3.527 7.625 13.566 1.00 84.44 90 GLY A N 1
ATOM 683 C CA . GLY A 1 90 ? -3.268 6.335 14.218 1.00 84.44 90 GLY A CA 1
ATOM 684 C C . GLY A 1 90 ? -2.214 6.393 15.330 1.00 84.44 90 GLY A C 1
ATOM 685 O O . GLY A 1 90 ? -1.176 5.746 15.222 1.00 84.44 90 GLY A O 1
ATOM 686 N N . LEU A 1 91 ? -2.487 7.179 16.380 1.00 78.75 91 LEU A N 1
ATOM 687 C CA . LEU A 1 91 ? -1.661 7.279 17.597 1.00 78.75 91 LEU A CA 1
ATOM 688 C C . LEU A 1 91 ? -1.829 6.056 18.517 1.00 78.75 91 LEU A C 1
ATOM 690 O O . LEU A 1 91 ? -2.983 5.596 18.678 1.00 78.75 91 LEU A O 1
#

Foldseek 3Di:
DLPVLLVVLLVQLLCVLCVVQPPPDPLSFAQLLAPVVLVVLVVVLVVLVVCCVPVDHDDSVSSSVNSSSVSNNVNSVVQCPDPSHHHHRGD

Secondary structure (DSSP, 8-state):
-HHHHHHHHHHHHHHHHHHHS--SSTT---STTSHHHHHHHHHHHHHHHHHHHHS-PPPHHHHHHHHHHHHHHHHHHHHHTSTT---SS--

Radius of gyration: 14.08 Å; chains: 1; bounding box: 31×23×40 Å

InterPro domains:
  IPR007404 YdjM inner membrane [PF04307] (8-88)

pLDDT: mean 94.82, std 4.74, range [78.75, 98.75]

Sequence (91 aa):
MILPIALASSALGAVLPDLIEPPRNRRHRKFFHSLLFFALLLLYLNRTYLSLLTAGPADEVTIGLFFAGAGYASHLALDAFTPAGLPVVGL